Protein AF-A0A0W0SIR8-F1 (afdb_monomer)

Structure (mmCIF, N/CA/C/O backbone):
data_AF-A0A0W0SIR8-F1
#
_entry.id   AF-A0A0W0SIR8-F1
#
loop_
_atom_site.group_PDB
_atom_site.id
_atom_site.type_symbol
_atom_site.label_atom_id
_atom_site.label_alt_id
_atom_site.label_comp_id
_atom_site.label_asym_id
_atom_site.label_entity_id
_atom_site.label_seq_id
_atom_site.pdbx_PDB_ins_code
_atom_site.Cartn_x
_atom_site.Cartn_y
_atom_site.Cartn_z
_atom_site.occupancy
_atom_site.B_iso_or_equiv
_atom_site.auth_seq_id
_atom_site.auth_comp_id
_atom_site.auth_asym_id
_atom_site.auth_atom_id
_atom_site.pdbx_PDB_model_num
ATOM 1 N N . MET A 1 1 ? 2.788 36.962 -43.556 1.00 34.94 1 MET A N 1
ATOM 2 C CA . MET A 1 1 ? 3.672 35.804 -43.300 1.00 34.94 1 MET A CA 1
ATOM 3 C C . MET A 1 1 ? 4.197 35.921 -41.870 1.00 34.94 1 MET A C 1
ATOM 5 O O . MET A 1 1 ? 5.121 36.687 -41.653 1.00 34.94 1 MET A O 1
ATOM 9 N N . ASN A 1 2 ? 3.401 35.523 -40.869 1.00 32.69 2 ASN A N 1
ATOM 10 C CA . ASN A 1 2 ? 3.349 34.195 -40.203 1.00 32.69 2 ASN A CA 1
ATOM 11 C C . ASN A 1 2 ? 4.580 33.992 -39.296 1.00 32.69 2 ASN A C 1
ATOM 13 O O . ASN A 1 2 ? 5.653 33.716 -39.813 1.00 32.69 2 ASN A O 1
ATOM 17 N N . PHE A 1 3 ? 4.545 34.370 -38.010 1.00 38.84 3 PHE A N 1
ATOM 18 C CA . PHE A 1 3 ? 3.989 33.637 -36.846 1.00 38.84 3 PHE A CA 1
ATOM 19 C C . PHE A 1 3 ? 4.391 32.149 -36.793 1.00 38.84 3 PHE A C 1
ATOM 21 O O . PHE A 1 3 ? 3.821 31.322 -37.496 1.00 38.84 3 PHE A O 1
ATOM 28 N N . LEU A 1 4 ? 5.353 31.848 -35.917 1.00 41.97 4 LEU A N 1
ATOM 29 C CA . LEU A 1 4 ? 5.644 30.553 -35.287 1.00 41.97 4 LEU A CA 1
ATOM 30 C C . LEU A 1 4 ? 5.838 30.932 -33.804 1.00 41.97 4 LEU A C 1
ATOM 32 O O . LEU A 1 4 ? 6.751 31.695 -33.510 1.00 41.97 4 LEU A O 1
ATOM 36 N N . ASP A 1 5 ? 4.908 30.745 -32.866 1.00 41.38 5 ASP A N 1
ATOM 37 C CA . ASP A 1 5 ? 4.242 29.522 -32.387 1.00 41.38 5 ASP A CA 1
ATOM 38 C C . ASP A 1 5 ? 5.236 28.461 -31.879 1.00 41.38 5 ASP A C 1
ATOM 40 O O . ASP A 1 5 ? 5.414 27.398 -32.467 1.00 41.38 5 ASP A O 1
ATOM 44 N N . GLU A 1 6 ? 5.917 28.770 -30.768 1.00 40.56 6 GLU A N 1
ATOM 45 C CA . GLU A 1 6 ? 6.562 27.764 -29.916 1.00 40.56 6 GLU A CA 1
ATOM 46 C C . GLU A 1 6 ? 5.589 27.331 -28.813 1.00 40.56 6 GLU A C 1
ATOM 48 O O . GLU A 1 6 ? 5.553 27.859 -27.700 1.00 40.56 6 GLU A O 1
ATOM 53 N N . GLN A 1 7 ? 4.777 26.335 -29.151 1.00 44.22 7 GLN A N 1
ATOM 54 C CA . GLN A 1 7 ? 4.028 25.533 -28.197 1.00 44.22 7 GLN A CA 1
ATOM 55 C C . GLN A 1 7 ? 4.876 24.356 -27.703 1.00 44.22 7 GLN A C 1
ATOM 57 O O . GLN A 1 7 ? 5.311 23.507 -28.475 1.00 44.22 7 GLN A O 1
ATOM 62 N N . ASN A 1 8 ? 4.972 24.265 -26.376 1.00 44.72 8 ASN A N 1
A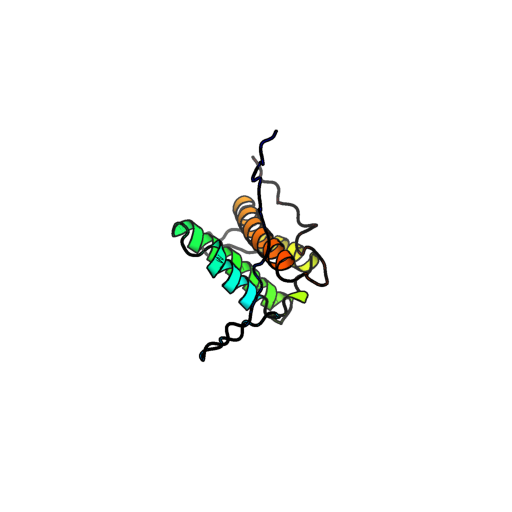TOM 63 C CA . ASN A 1 8 ? 4.743 23.043 -25.604 1.00 44.72 8 ASN A CA 1
ATOM 64 C C . ASN A 1 8 ? 5.583 21.796 -25.949 1.00 44.72 8 ASN A C 1
ATOM 66 O O . ASN A 1 8 ? 5.183 20.939 -26.734 1.00 44.72 8 ASN A O 1
ATOM 70 N N . SER A 1 9 ? 6.646 21.586 -25.178 1.00 38.28 9 SER A N 1
ATOM 71 C CA . SER A 1 9 ? 7.290 20.279 -25.016 1.00 38.28 9 SER A CA 1
ATOM 72 C C . SER A 1 9 ? 7.287 19.853 -23.541 1.00 38.28 9 SER A C 1
ATOM 74 O O . SER A 1 9 ? 8.303 19.767 -22.856 1.00 38.28 9 SER A O 1
ATOM 76 N N . LYS A 1 10 ? 6.078 19.548 -23.049 1.00 43.03 10 LYS A N 1
ATOM 77 C CA . LYS A 1 10 ? 5.850 18.657 -21.902 1.00 43.03 10 LYS A CA 1
ATOM 78 C C . LYS A 1 10 ? 6.439 17.265 -22.172 1.00 43.03 10 LYS A C 1
ATOM 80 O O . LYS A 1 10 ? 6.211 16.688 -23.229 1.00 43.03 10 LYS A O 1
ATOM 85 N N . ASN A 1 11 ? 7.033 16.690 -21.125 1.00 47.47 11 ASN A N 1
ATOM 86 C CA . ASN A 1 11 ? 7.237 15.254 -20.908 1.00 47.47 11 ASN A CA 1
ATOM 87 C C . ASN A 1 11 ? 8.034 14.487 -21.972 1.00 47.47 11 ASN A C 1
ATOM 89 O O . ASN A 1 11 ? 7.456 13.881 -22.873 1.00 47.47 11 ASN A O 1
ATOM 93 N N . ARG A 1 12 ? 9.341 14.325 -21.739 1.00 43.34 12 ARG A N 1
ATOM 94 C CA . ARG A 1 12 ? 10.020 13.035 -21.947 1.00 43.34 12 ARG A CA 1
ATOM 95 C C . ARG A 1 12 ? 11.432 13.052 -21.371 1.00 43.34 12 ARG A C 1
ATOM 97 O O . ARG A 1 12 ? 12.137 14.038 -21.519 1.00 43.34 12 ARG A O 1
ATOM 104 N N . LYS A 1 13 ? 11.821 11.887 -20.838 1.00 40.38 13 LYS A N 1
ATOM 105 C CA . LYS A 1 13 ? 13.173 11.448 -20.451 1.00 40.38 13 LYS A CA 1
ATOM 106 C C . LYS A 1 13 ? 13.649 11.806 -19.038 1.00 40.38 13 LYS A C 1
ATOM 108 O O . LYS A 1 13 ? 14.571 12.586 -18.865 1.00 40.38 13 LYS A O 1
ATOM 113 N N . PHE A 1 14 ? 13.162 11.055 -18.050 1.00 48.16 14 PHE A N 1
ATOM 114 C CA . PHE A 1 14 ? 14.094 10.486 -17.071 1.00 48.16 14 PHE A CA 1
ATOM 115 C C . PHE A 1 14 ? 14.603 9.170 -17.656 1.00 48.16 14 PHE A C 1
ATOM 117 O O . PHE A 1 14 ? 14.074 8.094 -17.393 1.00 48.16 14 PHE A O 1
ATOM 124 N N . VAL A 1 15 ? 15.568 9.295 -18.569 1.00 38.78 15 VAL A N 1
ATOM 125 C CA . VAL A 1 15 ? 16.441 8.174 -18.903 1.00 38.78 15 VAL A CA 1
ATOM 126 C C . VAL A 1 15 ? 17.209 7.900 -17.621 1.00 38.78 15 VAL A C 1
ATOM 128 O O . VAL A 1 15 ? 17.844 8.801 -17.077 1.00 38.78 15 VAL A O 1
ATOM 131 N N . ILE A 1 16 ? 17.089 6.681 -17.107 1.00 47.47 16 ILE A N 1
ATOM 132 C CA . ILE A 1 16 ? 17.953 6.164 -16.050 1.00 47.47 16 ILE A CA 1
ATOM 133 C C . ILE A 1 16 ? 19.307 5.925 -16.727 1.00 47.47 16 ILE A C 1
ATOM 135 O O . ILE A 1 16 ? 19.682 4.797 -17.035 1.00 47.47 16 ILE A O 1
ATOM 139 N N . ASP A 1 17 ? 19.973 7.014 -17.105 1.00 39.50 17 ASP A N 1
ATOM 140 C CA . ASP A 1 17 ? 21.317 6.954 -17.639 1.00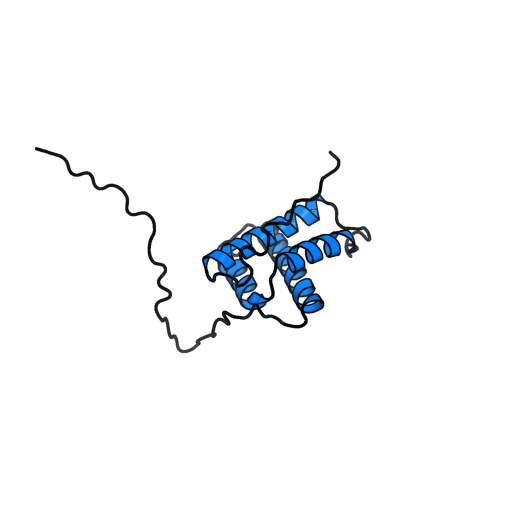 39.50 17 ASP A CA 1
ATOM 141 C C . ASP A 1 17 ? 22.235 6.673 -16.461 1.00 39.50 17 ASP A C 1
A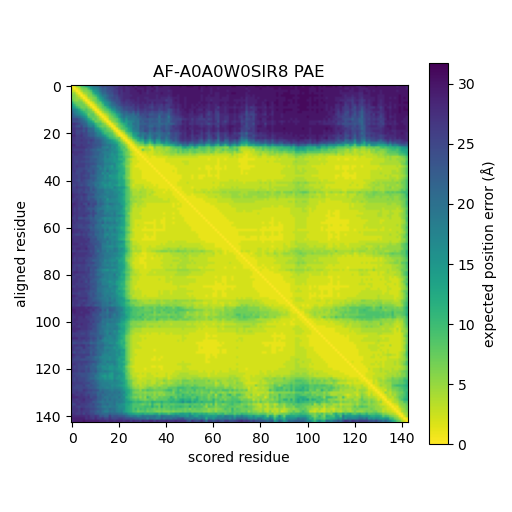TOM 143 O O . ASP A 1 17 ? 22.202 7.354 -15.437 1.00 39.50 17 ASP A O 1
ATOM 147 N N . LYS A 1 18 ? 22.997 5.595 -16.624 1.00 50.34 18 LYS A N 1
ATOM 148 C CA . LYS A 1 18 ? 24.093 5.128 -15.783 1.00 50.34 18 LYS A CA 1
ATOM 149 C C . LYS A 1 18 ? 24.821 6.279 -15.087 1.00 50.34 18 LYS A C 1
ATOM 151 O O . LYS A 1 18 ? 25.707 6.907 -15.660 1.00 50.34 18 LYS A O 1
ATOM 156 N N . ILE A 1 19 ? 24.511 6.482 -13.816 1.00 43.84 19 ILE A N 1
ATOM 157 C CA . ILE A 1 19 ? 25.358 7.230 -12.897 1.00 43.84 19 ILE A CA 1
ATOM 158 C C . ILE A 1 19 ? 26.043 6.176 -12.024 1.00 43.84 19 ILE A C 1
ATOM 160 O O . ILE A 1 19 ? 25.594 5.889 -10.925 1.00 43.84 19 ILE A O 1
ATOM 164 N N . SER A 1 20 ? 27.109 5.563 -12.551 1.00 43.53 20 SER A N 1
ATOM 165 C CA . SER A 1 20 ? 28.048 4.775 -11.744 1.00 43.53 20 SER A CA 1
ATOM 166 C C . SER A 1 20 ? 28.911 5.751 -10.955 1.00 43.53 20 SER A C 1
ATOM 168 O O . SER A 1 20 ? 29.795 6.401 -11.515 1.00 43.53 20 SER A O 1
ATOM 170 N N . HIS A 1 21 ? 28.608 5.907 -9.669 1.00 42.00 21 HIS A N 1
ATOM 171 C CA . HIS A 1 21 ? 29.483 6.570 -8.698 1.00 42.00 21 HIS A CA 1
ATOM 172 C C . HIS A 1 21 ? 30.103 5.499 -7.784 1.00 42.00 21 HIS A C 1
ATOM 174 O O . HIS A 1 21 ? 29.483 4.461 -7.574 1.00 42.00 21 HIS A O 1
ATOM 180 N N . PRO A 1 22 ? 31.292 5.714 -7.182 1.00 43.34 22 PRO A N 1
ATOM 181 C CA . PRO A 1 22 ? 32.041 4.673 -6.454 1.00 43.34 22 PRO A CA 1
ATOM 182 C C . PRO A 1 22 ? 31.434 4.247 -5.099 1.00 43.34 22 PRO A C 1
ATOM 184 O O . PRO A 1 22 ? 32.104 3.632 -4.276 1.00 43.34 22 PRO A O 1
ATOM 187 N N . LEU A 1 23 ? 30.163 4.565 -4.868 1.00 44.31 23 LEU A N 1
ATOM 188 C CA . LEU A 1 23 ? 29.309 4.043 -3.807 1.00 44.31 23 LEU A CA 1
ATOM 189 C C . LEU A 1 23 ? 27.982 3.651 -4.468 1.00 44.31 23 LEU A C 1
ATOM 191 O O . LEU A 1 23 ? 26.941 4.235 -4.175 1.00 44.31 23 LEU A O 1
ATOM 195 N N . ASP A 1 24 ? 28.035 2.727 -5.431 1.00 44.16 24 ASP A N 1
ATOM 196 C CA . ASP A 1 24 ? 26.846 2.162 -6.070 1.00 44.16 24 ASP A CA 1
ATOM 197 C C . ASP A 1 24 ? 26.071 1.371 -5.006 1.00 44.16 24 ASP A C 1
ATOM 199 O O . ASP A 1 24 ? 26.227 0.161 -4.836 1.00 44.16 24 ASP A O 1
ATOM 203 N N . VAL A 1 25 ? 25.229 2.076 -4.246 1.00 55.72 25 VAL A N 1
ATOM 204 C CA . VAL A 1 25 ? 24.105 1.472 -3.538 1.00 55.72 25 VAL A CA 1
ATOM 205 C C . VAL A 1 25 ? 23.217 0.912 -4.639 1.00 55.72 25 VAL A C 1
ATOM 207 O O . VAL A 1 25 ? 22.397 1.625 -5.214 1.00 55.72 25 VAL A O 1
ATOM 210 N N . HIS A 1 26 ? 23.462 -0.345 -5.004 1.00 69.31 26 HIS A N 1
ATOM 211 C CA . HIS A 1 26 ? 22.692 -1.050 -6.012 1.00 69.31 26 HIS A CA 1
ATOM 212 C C . HIS A 1 26 ? 21.226 -1.013 -5.581 1.00 69.31 26 HIS A C 1
ATOM 214 O O . HIS A 1 26 ? 20.835 -1.663 -4.612 1.00 69.31 26 HIS A O 1
ATOM 220 N N . PHE A 1 27 ? 20.425 -0.186 -6.253 1.00 81.38 27 PHE A N 1
ATOM 221 C CA . PHE A 1 27 ? 18.997 -0.137 -5.997 1.00 81.38 27 PHE A CA 1
ATOM 222 C C . PHE A 1 27 ? 18.405 -1.473 -6.436 1.00 81.38 27 PHE A C 1
ATOM 224 O O . PHE A 1 27 ? 18.340 -1.765 -7.632 1.00 81.38 27 PHE A O 1
ATOM 231 N N . ASP A 1 28 ? 18.001 -2.296 -5.470 1.00 88.00 28 ASP A N 1
ATOM 232 C CA . ASP A 1 28 ? 17.407 -3.592 -5.764 1.00 88.00 28 ASP A CA 1
ATOM 233 C C . ASP A 1 28 ? 16.005 -3.401 -6.350 1.00 88.00 28 ASP A C 1
ATOM 235 O O . ASP A 1 28 ? 15.000 -3.268 -5.651 1.00 88.00 28 ASP A O 1
ATOM 239 N N . THR A 1 29 ? 15.947 -3.406 -7.678 1.00 88.44 29 THR A N 1
ATOM 240 C CA . THR A 1 29 ? 14.705 -3.259 -8.444 1.00 88.44 29 THR A CA 1
ATOM 241 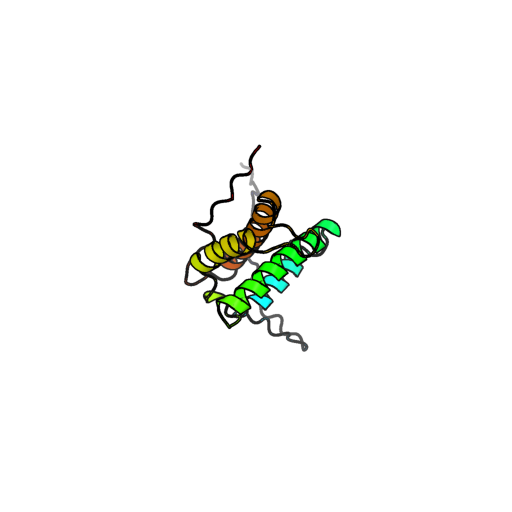C C . THR A 1 29 ? 13.704 -4.396 -8.225 1.00 88.44 29 THR A C 1
ATOM 243 O O . THR A 1 29 ? 12.544 -4.245 -8.619 1.00 88.44 29 THR A O 1
ATOM 246 N N . ASN A 1 30 ? 14.109 -5.514 -7.618 1.00 92.12 30 ASN A N 1
ATOM 247 C CA . ASN A 1 30 ? 13.225 -6.633 -7.303 1.00 92.12 30 ASN A CA 1
ATOM 248 C C . ASN A 1 30 ? 12.720 -6.597 -5.859 1.00 92.12 30 ASN A C 1
ATOM 250 O O . ASN A 1 30 ? 11.759 -7.300 -5.553 1.00 92.12 30 ASN A O 1
ATOM 254 N N . SER A 1 31 ? 13.308 -5.765 -5.000 1.00 94.56 31 SER A N 1
ATOM 255 C CA . SER A 1 31 ? 12.910 -5.612 -3.604 1.00 94.56 31 SER A CA 1
ATOM 256 C C . SER A 1 31 ? 11.738 -4.638 -3.458 1.00 94.56 31 SER A C 1
ATOM 258 O O . SER A 1 31 ? 11.814 -3.469 -3.847 1.00 94.56 31 SER A O 1
ATOM 260 N N . LEU A 1 32 ? 10.635 -5.090 -2.855 1.00 95.12 32 LEU A N 1
ATOM 261 C CA . LEU A 1 32 ? 9.520 -4.207 -2.520 1.00 95.12 32 LEU A CA 1
ATOM 262 C C . LEU A 1 32 ? 9.953 -3.163 -1.487 1.00 95.12 32 LEU A C 1
ATOM 264 O O . LEU A 1 32 ? 9.634 -1.984 -1.647 1.00 95.12 32 LEU A O 1
ATOM 268 N N . SER A 1 33 ? 10.697 -3.559 -0.454 1.00 95.50 33 SER A N 1
ATOM 269 C CA . SER A 1 33 ? 11.187 -2.627 0.566 1.00 95.50 33 SER A CA 1
ATOM 270 C C . SER A 1 33 ? 12.082 -1.521 -0.014 1.00 95.50 33 SER A C 1
ATOM 272 O O . SER A 1 33 ? 11.941 -0.355 0.384 1.00 95.50 33 SER A O 1
ATOM 274 N N . ALA A 1 34 ? 12.913 -1.830 -1.017 1.00 94.56 34 ALA A N 1
ATOM 275 C CA . ALA A 1 34 ? 13.691 -0.840 -1.758 1.00 94.56 34 ALA A CA 1
ATOM 276 C C . ALA A 1 34 ? 12.773 0.156 -2.484 1.00 94.56 34 ALA A C 1
ATOM 278 O O . ALA A 1 34 ? 12.918 1.369 -2.309 1.00 94.56 34 ALA A O 1
ATOM 279 N N . TRP A 1 35 ? 11.761 -0.325 -3.213 1.00 95.50 35 TRP A N 1
ATOM 280 C CA . TRP A 1 35 ? 10.781 0.540 -3.883 1.00 95.50 35 TRP A CA 1
ATOM 281 C C . TRP A 1 35 ? 9.995 1.437 -2.925 1.00 95.50 35 TRP A C 1
ATOM 283 O O . TRP A 1 35 ? 9.787 2.614 -3.228 1.00 95.50 35 TRP A O 1
ATOM 293 N N . LEU A 1 36 ? 9.574 0.928 -1.763 1.00 96.00 36 LEU A N 1
ATOM 294 C CA . LEU A 1 36 ? 8.869 1.738 -0.763 1.00 96.00 36 LEU A CA 1
ATOM 295 C C . LEU A 1 36 ? 9.779 2.822 -0.167 1.00 96.00 36 LEU A C 1
ATOM 297 O O . LEU A 1 36 ? 9.338 3.955 0.036 1.00 96.00 36 LEU A O 1
ATOM 301 N N . SER A 1 37 ? 11.051 2.497 0.069 1.00 94.69 37 SER A N 1
ATOM 302 C CA . SER A 1 37 ? 12.058 3.444 0.567 1.00 94.69 37 SER A CA 1
ATOM 303 C C . SER A 1 37 ? 12.378 4.526 -0.465 1.00 94.69 37 SER A C 1
ATOM 305 O O . SER A 1 37 ? 12.510 5.710 -0.132 1.00 94.69 37 SER A O 1
ATOM 307 N N . TYR A 1 38 ? 12.438 4.142 -1.739 1.00 94.56 38 TYR A N 1
ATOM 308 C CA . TYR A 1 38 ? 12.630 5.080 -2.836 1.00 94.56 38 TYR A CA 1
ATOM 309 C C . TYR A 1 38 ? 11.412 5.993 -3.013 1.00 94.56 38 TYR A C 1
ATOM 311 O O . TYR A 1 38 ? 11.569 7.212 -3.061 1.00 94.56 38 TYR A O 1
ATOM 319 N N . TYR A 1 39 ? 10.192 5.445 -2.972 1.00 94.94 39 TYR A N 1
ATOM 320 C CA . TYR A 1 39 ? 8.966 6.247 -2.961 1.00 94.94 39 TYR A CA 1
ATOM 321 C C . TYR A 1 39 ? 8.955 7.261 -1.818 1.00 94.94 39 TYR A C 1
ATOM 323 O O . TYR A 1 39 ? 8.633 8.427 -2.037 1.00 94.94 39 TYR A O 1
ATOM 331 N N . TYR A 1 40 ? 9.320 6.836 -0.604 1.00 94.06 40 TYR A N 1
ATOM 332 C CA . TYR A 1 40 ? 9.396 7.734 0.545 1.00 94.06 40 TYR A CA 1
ATOM 333 C C . TYR A 1 40 ? 10.356 8.896 0.271 1.00 94.06 40 TYR A C 1
ATOM 335 O O . TYR A 1 40 ? 10.011 10.057 0.479 1.00 94.06 40 TYR A O 1
ATOM 343 N N . SER A 1 41 ? 11.537 8.592 -0.262 1.00 93.88 41 SER A N 1
ATOM 344 C CA . SER A 1 41 ? 12.563 9.595 -0.555 1.00 93.88 41 SER A CA 1
ATOM 345 C C . SER A 1 41 ? 12.143 10.591 -1.639 1.00 93.88 41 SER A C 1
ATOM 347 O O . SER A 1 41 ? 12.503 11.759 -1.541 1.00 93.88 41 SER A O 1
ATOM 349 N N . VAL A 1 42 ? 11.381 10.149 -2.645 1.00 93.56 42 VAL A N 1
ATOM 350 C CA . VAL A 1 42 ? 10.953 10.986 -3.782 1.00 93.56 42 VAL A CA 1
ATOM 351 C C . VAL A 1 42 ? 9.669 11.771 -3.492 1.00 93.56 42 VAL A C 1
ATOM 353 O O . VAL A 1 42 ? 9.555 12.918 -3.910 1.00 93.56 42 VAL A O 1
ATOM 356 N N . HIS A 1 43 ? 8.693 11.168 -2.806 1.00 92.12 43 HIS A N 1
ATOM 357 C CA . HIS A 1 43 ? 7.328 11.715 -2.688 1.00 92.12 43 HIS A CA 1
ATOM 358 C C . HIS A 1 43 ? 6.920 12.126 -1.276 1.00 92.12 43 HIS A C 1
ATOM 360 O O . HIS A 1 43 ? 5.896 12.790 -1.111 1.00 92.12 43 HIS A O 1
ATOM 366 N N . VAL A 1 44 ? 7.645 11.683 -0.250 1.00 93.38 44 VAL A N 1
ATOM 367 C CA . VAL A 1 44 ? 7.268 11.922 1.151 1.00 93.38 44 VAL A CA 1
ATOM 368 C C . VAL A 1 44 ? 8.263 12.843 1.843 1.00 93.38 44 VAL A C 1
ATOM 370 O O . VAL A 1 44 ? 7.840 13.746 2.557 1.00 93.38 44 VAL A O 1
ATOM 373 N N . LYS A 1 45 ? 9.563 12.647 1.617 1.00 92.75 45 LYS A N 1
ATOM 374 C CA . LYS A 1 45 ? 10.627 13.455 2.215 1.00 92.75 45 LYS A CA 1
ATOM 375 C C . LYS A 1 45 ? 10.505 14.929 1.802 1.00 92.75 45 LYS A C 1
ATOM 377 O O . LYS A 1 45 ? 10.384 15.237 0.620 1.00 92.75 45 LYS A O 1
ATOM 382 N N . GLY A 1 46 ? 10.564 15.831 2.777 1.00 92.62 46 GLY A N 1
ATOM 383 C CA . GLY A 1 46 ? 10.349 17.272 2.619 1.00 92.62 46 GLY A CA 1
ATOM 384 C C . GLY A 1 46 ? 8.902 17.727 2.854 1.00 92.62 46 GLY A C 1
ATOM 385 O O . GLY A 1 46 ? 8.629 18.926 2.791 1.00 92.62 46 GLY A O 1
ATOM 386 N N . ALA A 1 47 ? 7.967 16.811 3.126 1.00 94.12 47 ALA A N 1
ATOM 387 C CA . ALA A 1 47 ? 6.604 17.165 3.512 1.00 94.12 47 ALA A CA 1
ATOM 388 C C . ALA A 1 47 ? 6.550 17.656 4.976 1.00 94.12 47 ALA A C 1
ATOM 390 O O . ALA A 1 47 ? 7.490 17.454 5.744 1.00 94.12 47 ALA A O 1
ATOM 391 N N . PRO A 1 48 ? 5.437 18.269 5.427 1.00 97.12 48 PRO A N 1
ATOM 392 C CA . PRO A 1 48 ? 5.263 18.576 6.843 1.00 97.12 48 PRO A CA 1
ATOM 393 C C . PRO A 1 48 ? 5.468 17.330 7.713 1.00 97.12 48 PRO A C 1
ATOM 395 O O . PRO A 1 48 ? 4.952 16.260 7.387 1.00 97.12 48 PRO A O 1
ATOM 398 N N . GLU A 1 49 ? 6.151 17.476 8.850 1.00 95.75 49 GLU A N 1
ATOM 399 C CA . GLU A 1 49 ? 6.592 16.360 9.705 1.00 95.75 49 GLU A CA 1
ATOM 400 C C . GLU A 1 49 ? 5.471 15.353 10.020 1.00 95.75 49 GLU A C 1
ATOM 402 O O . GLU A 1 49 ? 5.644 14.139 9.919 1.00 95.75 49 GLU A O 1
ATOM 407 N N . LYS A 1 50 ? 4.268 15.846 10.339 1.00 94.06 50 LYS A N 1
ATOM 408 C CA . LYS A 1 50 ? 3.106 14.986 10.620 1.00 94.06 50 LYS A CA 1
ATOM 409 C C . LYS A 1 50 ? 2.703 14.132 9.415 1.00 94.06 50 LYS A C 1
ATOM 411 O O . LYS A 1 50 ? 2.280 12.991 9.595 1.00 94.06 50 LYS A O 1
ATOM 416 N N . THR A 1 51 ? 2.824 14.670 8.204 1.00 92.88 51 THR A N 1
ATOM 417 C CA . THR A 1 51 ? 2.545 13.957 6.953 1.00 92.88 51 THR A CA 1
ATOM 418 C C . THR A 1 51 ? 3.607 12.901 6.693 1.00 92.88 51 THR A C 1
ATOM 420 O O . THR A 1 51 ? 3.249 11.761 6.396 1.00 92.88 51 THR A O 1
ATOM 423 N N . GLU A 1 52 ? 4.885 13.242 6.872 1.00 95.31 52 GLU A N 1
ATOM 424 C CA . GLU A 1 52 ? 5.992 12.288 6.754 1.00 95.31 52 GLU A CA 1
ATOM 425 C C . GLU A 1 52 ? 5.811 11.103 7.697 1.00 95.31 52 GLU A C 1
ATOM 427 O O . GLU A 1 52 ? 5.732 9.955 7.256 1.00 95.31 52 GLU A O 1
ATOM 432 N N . GLN A 1 53 ? 5.623 11.381 8.988 1.00 94.88 53 GLN A N 1
ATOM 433 C CA . GLN A 1 53 ? 5.416 10.353 10.003 1.00 94.88 53 GLN A CA 1
ATOM 434 C C . GLN A 1 53 ? 4.181 9.495 9.708 1.00 94.88 53 GLN A C 1
ATOM 436 O O . GLN A 1 53 ? 4.199 8.280 9.913 1.00 94.88 53 GLN A O 1
ATOM 441 N N . ALA A 1 54 ? 3.089 10.102 9.235 1.00 94.06 54 ALA A N 1
ATOM 442 C CA . ALA A 1 54 ? 1.869 9.377 8.897 1.00 94.06 54 ALA A CA 1
ATOM 443 C C . ALA A 1 54 ? 2.068 8.443 7.692 1.00 94.06 54 ALA A C 1
ATOM 445 O O . ALA A 1 54 ? 1.620 7.295 7.734 1.00 94.06 54 ALA A O 1
ATOM 446 N N . LYS A 1 55 ? 2.756 8.911 6.644 1.00 95.44 55 LYS A N 1
ATOM 447 C CA . LYS A 1 55 ? 3.074 8.122 5.447 1.00 95.44 55 LYS A CA 1
ATOM 448 C C . LYS A 1 55 ? 4.079 7.018 5.760 1.00 95.44 55 LYS A C 1
ATOM 450 O O . LYS A 1 55 ? 3.827 5.878 5.386 1.00 95.44 55 LYS A O 1
ATOM 455 N N . MET A 1 56 ? 5.135 7.311 6.517 1.00 95.56 56 MET A N 1
ATOM 456 C CA . MET A 1 56 ? 6.093 6.309 6.992 1.00 95.56 56 MET A CA 1
ATOM 457 C C . MET A 1 56 ? 5.371 5.189 7.746 1.00 95.56 56 MET A C 1
ATOM 459 O O . MET A 1 56 ? 5.494 4.024 7.387 1.00 95.56 56 MET A O 1
ATOM 463 N N . LYS A 1 57 ? 4.510 5.536 8.712 1.00 95.69 57 LYS A N 1
ATOM 464 C CA . LYS A 1 57 ? 3.716 4.558 9.476 1.00 95.69 57 LYS A CA 1
ATOM 465 C C . LYS A 1 57 ? 2.751 3.740 8.624 1.00 95.69 57 LYS A C 1
ATOM 467 O O . LYS A 1 57 ? 2.365 2.652 9.048 1.00 95.69 57 LYS A O 1
ATOM 472 N N . ASP A 1 58 ? 2.272 4.262 7.501 1.00 96.88 58 ASP A N 1
ATOM 473 C CA . ASP A 1 58 ? 1.422 3.503 6.580 1.00 96.88 58 ASP A CA 1
ATOM 474 C C . ASP A 1 58 ? 2.244 2.506 5.769 1.00 96.88 58 ASP A C 1
ATOM 476 O O . ASP A 1 58 ? 1.875 1.336 5.691 1.00 96.88 58 ASP A O 1
ATOM 480 N N . LEU A 1 59 ? 3.372 2.962 5.218 1.00 97.06 59 LEU A N 1
ATOM 481 C CA . LEU A 1 59 ? 4.295 2.127 4.451 1.00 97.06 59 LEU A CA 1
ATOM 482 C C . LEU A 1 59 ? 4.868 1.004 5.323 1.00 97.06 59 LEU A C 1
ATOM 484 O O . LEU A 1 59 ? 4.873 -0.146 4.894 1.00 97.06 59 LEU A O 1
ATOM 488 N N . SER A 1 60 ? 5.243 1.303 6.572 1.00 96.44 60 SER A N 1
ATOM 489 C CA . SER A 1 60 ? 5.718 0.304 7.536 1.00 96.44 60 SER A CA 1
ATOM 490 C C . SER A 1 60 ? 4.669 -0.770 7.837 1.00 96.44 60 SER A C 1
ATOM 492 O O . SER A 1 60 ? 5.002 -1.949 7.889 1.00 96.44 60 SER A O 1
ATOM 494 N N . LYS A 1 61 ? 3.385 -0.406 7.987 1.00 96.44 61 LYS A N 1
ATOM 495 C CA . LYS A 1 61 ? 2.320 -1.414 8.168 1.00 96.44 61 LYS A CA 1
ATOM 496 C C . LYS A 1 61 ? 2.223 -2.338 6.964 1.00 96.44 61 LYS A C 1
ATOM 498 O O . LYS A 1 61 ? 2.042 -3.538 7.135 1.00 96.44 61 LYS A O 1
ATOM 503 N N . PHE A 1 62 ? 2.318 -1.769 5.765 1.00 97.50 62 PHE A N 1
ATOM 504 C CA . PHE A 1 62 ? 2.197 -2.542 4.543 1.00 97.50 62 PHE A CA 1
ATOM 505 C C . PHE A 1 62 ? 3.377 -3.493 4.342 1.00 97.50 62 PHE A C 1
ATOM 507 O O . PHE A 1 62 ? 3.140 -4.671 4.102 1.00 97.50 62 PHE A O 1
ATOM 514 N N . ILE A 1 63 ? 4.623 -3.030 4.497 1.00 96.56 63 ILE A N 1
ATOM 515 C CA . ILE A 1 63 ? 5.795 -3.899 4.308 1.00 96.56 63 ILE A CA 1
ATOM 516 C C . ILE A 1 63 ? 5.867 -5.009 5.359 1.00 96.56 63 ILE A C 1
ATOM 518 O O . ILE A 1 63 ? 6.116 -6.156 5.003 1.00 96.56 63 ILE A O 1
ATOM 522 N N . ASN A 1 64 ? 5.544 -4.705 6.621 1.00 96.19 64 ASN A N 1
ATOM 523 C CA . ASN A 1 64 ? 5.510 -5.711 7.682 1.00 96.19 64 ASN A CA 1
ATOM 524 C C . ASN A 1 64 ? 4.445 -6.779 7.398 1.00 96.19 64 ASN A C 1
ATOM 526 O O . ASN A 1 64 ? 4.698 -7.969 7.565 1.00 96.19 64 ASN A O 1
ATOM 530 N N . PHE A 1 65 ? 3.260 -6.364 6.935 1.00 97.12 65 PHE A N 1
ATOM 531 C CA . PHE A 1 65 ? 2.231 -7.303 6.494 1.00 97.12 65 PHE A CA 1
ATOM 532 C C . PHE A 1 65 ? 2.694 -8.121 5.284 1.00 97.12 65 PHE A C 1
ATOM 534 O O . PHE A 1 65 ? 2.519 -9.333 5.266 1.00 97.12 65 PHE A O 1
ATOM 541 N N . PHE A 1 66 ? 3.290 -7.477 4.280 1.00 96.75 66 PHE A N 1
ATOM 542 C CA . PHE A 1 66 ? 3.719 -8.137 3.052 1.00 96.75 66 PHE A CA 1
ATOM 543 C C . PHE A 1 66 ? 4.753 -9.229 3.330 1.00 96.75 66 PHE A C 1
ATOM 545 O O . PHE A 1 66 ? 4.596 -10.351 2.862 1.00 96.75 66 PHE A O 1
ATOM 552 N N . GLN A 1 67 ? 5.770 -8.923 4.136 1.00 95.56 67 GLN A N 1
ATOM 553 C CA . GLN A 1 67 ? 6.805 -9.884 4.513 1.00 95.56 67 GLN A CA 1
ATOM 554 C C . GLN A 1 67 ? 6.237 -11.049 5.330 1.00 95.56 6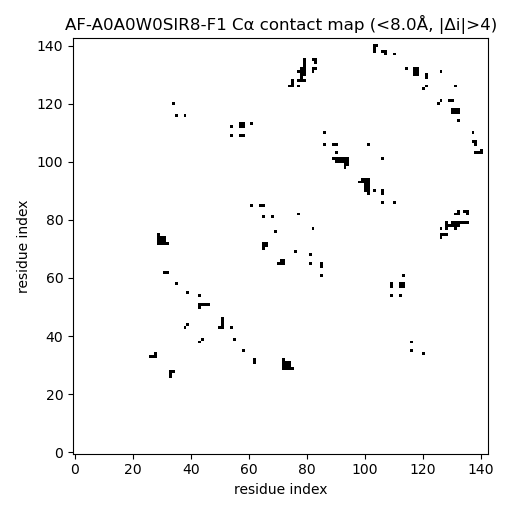7 GLN A C 1
ATOM 556 O O . GLN A 1 67 ? 6.633 -12.188 5.107 1.00 95.56 67 GLN A O 1
ATOM 561 N N . MET A 1 68 ? 5.282 -10.783 6.228 1.00 95.44 68 MET A N 1
ATOM 562 C CA . MET A 1 68 ? 4.579 -11.828 6.980 1.00 95.44 68 MET A CA 1
ATOM 563 C C . MET A 1 68 ? 3.751 -12.743 6.064 1.00 95.44 68 MET A C 1
ATOM 565 O O . MET A 1 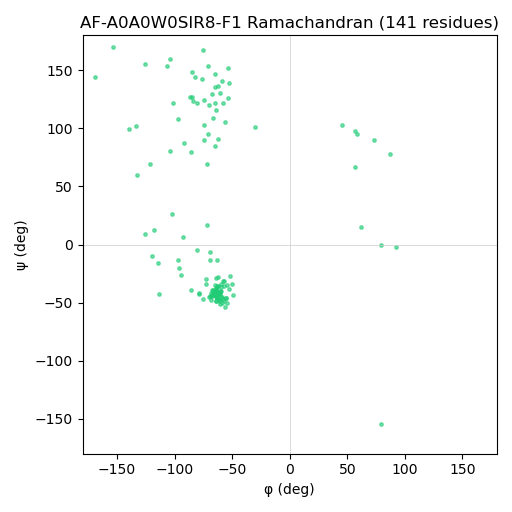68 ? 3.783 -13.957 6.223 1.00 95.44 68 MET A O 1
ATOM 569 N N . GLU A 1 69 ? 3.002 -12.162 5.128 1.00 94.50 69 GLU A N 1
ATOM 570 C CA . GLU A 1 69 ? 2.036 -12.878 4.287 1.00 94.50 69 GLU A CA 1
ATOM 571 C C . GLU A 1 69 ? 2.702 -13.643 3.135 1.00 94.50 69 GLU A C 1
ATOM 573 O O . GLU A 1 69 ? 2.307 -14.759 2.809 1.00 94.50 69 GLU A O 1
ATOM 578 N N . VAL A 1 70 ? 3.691 -13.026 2.488 1.00 94.00 70 VAL A N 1
ATOM 579 C CA . VAL A 1 70 ? 4.350 -13.554 1.284 1.00 94.00 70 VAL A CA 1
ATOM 580 C C . VAL A 1 70 ? 5.623 -14.331 1.640 1.00 94.00 70 VAL A C 1
ATOM 582 O O . VAL A 1 70 ? 6.021 -15.231 0.907 1.00 94.00 70 VAL A O 1
ATOM 585 N N . GLY A 1 71 ? 6.264 -14.012 2.768 1.00 93.62 71 GLY A N 1
ATOM 586 C CA . GLY A 1 71 ? 7.481 -14.680 3.245 1.00 93.62 71 GLY A CA 1
ATOM 587 C C . GLY A 1 71 ? 8.778 -14.224 2.567 1.00 93.62 71 GLY A C 1
ATOM 588 O O . GLY A 1 71 ? 9.850 -14.718 2.906 1.00 93.62 71 GLY A O 1
ATOM 589 N N . HIS A 1 72 ? 8.710 -13.290 1.617 1.00 92.75 72 HIS A N 1
ATOM 590 C CA . HIS A 1 72 ? 9.869 -12.719 0.930 1.00 92.75 72 HIS A CA 1
ATOM 591 C C . HIS A 1 72 ? 9.571 -11.301 0.423 1.00 92.75 72 HIS A C 1
ATOM 593 O O . HIS A 1 72 ? 8.429 -10.850 0.435 1.00 92.75 72 HIS A O 1
ATOM 599 N N . ASP A 1 73 ? 10.601 -10.591 -0.042 1.00 94.44 73 ASP A N 1
ATOM 600 C CA . ASP A 1 73 ? 10.526 -9.168 -0.405 1.00 94.44 73 ASP A CA 1
ATOM 601 C C . ASP A 1 73 ? 10.440 -8.921 -1.923 1.00 94.44 73 ASP A C 1
ATOM 603 O O . ASP A 1 73 ? 10.851 -7.878 -2.413 1.00 94.44 73 ASP A O 1
ATOM 607 N N . LEU A 1 74 ? 9.921 -9.875 -2.705 1.00 94.88 74 LEU A N 1
ATOM 608 C CA . LEU A 1 74 ? 9.878 -9.718 -4.166 1.00 94.88 74 LEU A CA 1
ATOM 609 C C . LEU A 1 74 ? 8.695 -8.846 -4.589 1.00 94.88 74 LEU A C 1
ATOM 611 O O . LEU A 1 74 ? 7.535 -9.203 -4.379 1.00 94.88 74 LEU A O 1
ATOM 615 N N . VAL A 1 75 ? 8.986 -7.747 -5.275 1.00 93.75 75 VAL A N 1
ATOM 616 C CA . VAL A 1 75 ? 8.001 -6.755 -5.719 1.00 93.75 75 VAL A CA 1
ATOM 617 C C . VAL A 1 75 ? 6.920 -7.339 -6.640 1.00 93.75 75 VAL A C 1
ATOM 619 O O . VAL A 1 75 ? 5.754 -6.965 -6.529 1.00 93.75 75 VAL A O 1
ATOM 622 N N . ASP A 1 76 ? 7.253 -8.321 -7.484 1.00 93.44 76 ASP A N 1
ATOM 623 C CA . ASP A 1 76 ? 6.284 -8.965 -8.387 1.00 93.44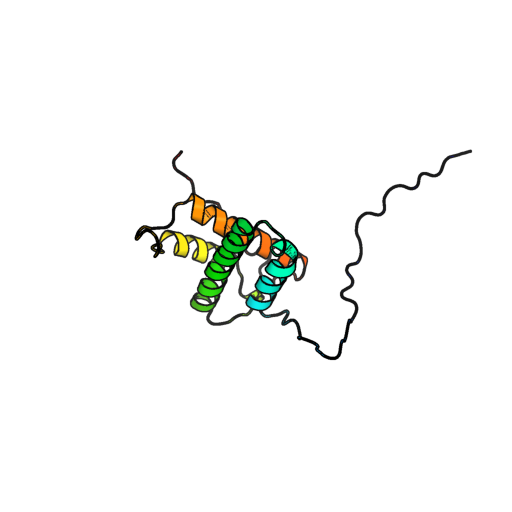 76 ASP A CA 1
ATOM 624 C C . ASP A 1 76 ? 5.251 -9.832 -7.658 1.00 93.44 76 ASP A C 1
ATOM 626 O O . ASP A 1 76 ? 4.216 -10.192 -8.223 1.00 93.44 76 ASP A O 1
ATOM 630 N N . SER A 1 77 ? 5.492 -10.134 -6.381 1.00 94.06 77 SER A N 1
ATOM 631 C CA . SER A 1 77 ? 4.509 -10.819 -5.537 1.00 94.06 77 SER A CA 1
ATOM 632 C C . SER A 1 77 ? 3.448 -9.876 -4.981 1.00 94.06 77 SER A C 1
ATOM 634 O O . SER A 1 77 ? 2.453 -10.330 -4.409 1.00 94.06 77 SER A O 1
ATOM 636 N N . TRP A 1 78 ? 3.572 -8.568 -5.221 1.00 94.56 78 TRP A N 1
ATOM 637 C CA . TRP A 1 78 ? 2.509 -7.622 -4.930 1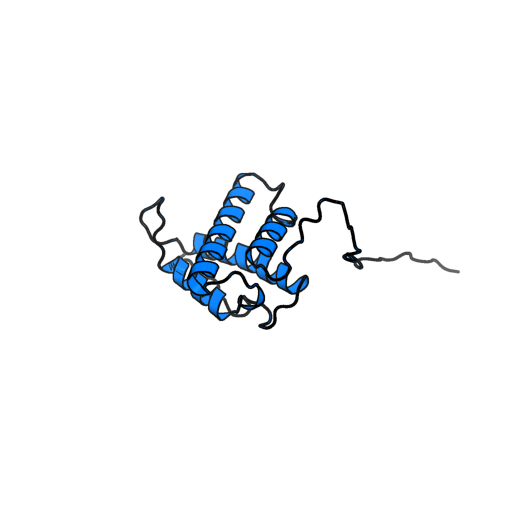.00 94.56 78 TRP A CA 1
ATOM 638 C C . TRP A 1 78 ? 1.375 -7.720 -5.952 1.00 94.56 78 TRP A C 1
ATOM 640 O O . TRP A 1 78 ? 1.326 -7.042 -6.974 1.00 94.56 78 TRP A O 1
ATOM 650 N N . ARG A 1 79 ? 0.418 -8.591 -5.633 1.00 92.44 79 ARG A N 1
ATOM 651 C CA . ARG A 1 79 ? -0.773 -8.871 -6.444 1.00 92.44 79 ARG A CA 1
ATOM 652 C C . ARG A 1 79 ? -2.018 -8.206 -5.839 1.00 92.44 79 ARG A C 1
ATOM 654 O O . ARG A 1 79 ? -2.069 -8.008 -4.623 1.00 92.44 79 ARG A O 1
ATOM 661 N N . PRO A 1 80 ? -3.094 -7.987 -6.621 1.00 91.69 80 PRO A N 1
ATOM 662 C CA . PRO A 1 80 ? -4.376 -7.489 -6.105 1.00 91.69 80 PRO A CA 1
ATOM 663 C C . PRO A 1 80 ? -4.939 -8.243 -4.898 1.00 91.69 80 PRO A C 1
ATOM 665 O O . PRO A 1 80 ? -5.550 -7.640 -4.014 1.00 91.69 80 PRO A O 1
ATOM 668 N N . ALA A 1 81 ? -4.716 -9.557 -4.831 1.00 91.88 81 ALA A N 1
ATOM 669 C CA . ALA A 1 81 ? -5.129 -10.379 -3.698 1.00 91.88 81 ALA A CA 1
ATOM 670 C C . ALA A 1 81 ? -4.411 -9.993 -2.394 1.00 91.88 81 ALA A C 1
ATOM 672 O O . ALA A 1 81 ? -5.064 -9.913 -1.355 1.00 91.88 81 ALA A O 1
ATOM 673 N N . VAL A 1 82 ? -3.113 -9.676 -2.461 1.00 94.69 82 VAL A N 1
ATOM 674 C CA . VAL A 1 82 ? -2.311 -9.254 -1.301 1.00 94.69 82 VAL A CA 1
ATOM 675 C C . VAL A 1 82 ? -2.838 -7.928 -0.763 1.00 94.69 82 VAL A C 1
ATOM 677 O O . VAL A 1 82 ? -3.068 -7.796 0.433 1.00 94.69 82 VAL A O 1
ATOM 680 N N . SER A 1 83 ? -3.154 -6.973 -1.642 1.00 95.12 83 SER A N 1
ATOM 681 C CA . SER A 1 83 ? -3.736 -5.685 -1.242 1.00 95.12 83 SER A CA 1
ATOM 682 C C . SER A 1 83 ? -5.119 -5.830 -0.594 1.00 95.12 83 SER A C 1
ATOM 684 O O . SER A 1 83 ? -5.414 -5.166 0.401 1.00 95.12 83 SER A O 1
ATOM 686 N N . LYS A 1 84 ? -5.974 -6.719 -1.122 1.00 94.50 84 LYS A N 1
ATOM 687 C CA . LYS A 1 84 ? -7.268 -7.046 -0.494 1.00 94.50 84 LYS A CA 1
ATOM 688 C C . LYS A 1 84 ? -7.076 -7.708 0.869 1.00 94.50 84 LYS A C 1
ATOM 690 O O . LYS A 1 84 ? -7.834 -7.424 1.796 1.00 94.50 84 LYS A O 1
ATOM 695 N N . HIS A 1 85 ? -6.091 -8.595 0.996 1.00 95.19 85 HIS A N 1
ATOM 696 C CA . HIS A 1 85 ? -5.807 -9.253 2.263 1.00 95.19 85 HIS A CA 1
ATOM 697 C C . HIS A 1 85 ? -5.262 -8.256 3.290 1.00 95.19 85 HIS A C 1
ATOM 699 O O . HIS A 1 85 ? -5.762 -8.223 4.410 1.00 95.19 85 HIS A O 1
ATOM 705 N N . PHE A 1 86 ? -4.371 -7.352 2.886 1.00 97.06 86 PHE A N 1
ATOM 706 C CA . PHE A 1 86 ? -3.877 -6.278 3.742 1.00 97.06 86 PHE A CA 1
ATOM 707 C C . PHE A 1 86 ? -5.014 -5.423 4.312 1.00 97.06 86 PHE A C 1
ATOM 709 O O . PHE A 1 86 ? -5.070 -5.181 5.515 1.00 97.06 86 PHE A O 1
ATOM 716 N N . GLN A 1 87 ? -5.980 -5.026 3.478 1.00 96.12 87 GLN A N 1
ATOM 717 C CA . GLN A 1 87 ? -7.150 -4.283 3.949 1.00 96.12 87 GLN A CA 1
ATOM 718 C C . GLN A 1 87 ? -7.943 -5.072 5.006 1.00 96.12 87 GLN A C 1
ATOM 720 O O . GLN A 1 87 ? -8.297 -4.521 6.047 1.00 96.12 87 GLN A O 1
ATOM 725 N N . LYS A 1 88 ? -8.189 -6.369 4.775 1.00 95.00 88 LYS A N 1
ATOM 726 C CA . LYS A 1 88 ? -8.866 -7.244 5.750 1.00 95.00 88 LYS A CA 1
ATOM 727 C C . LYS A 1 88 ? -8.055 -7.422 7.033 1.00 95.00 88 LYS A C 1
ATOM 729 O O . LYS A 1 88 ? -8.651 -7.491 8.106 1.00 95.00 88 LYS A O 1
ATOM 734 N N . HIS A 1 89 ? -6.730 -7.501 6.925 1.00 96.12 89 HIS A N 1
ATOM 735 C CA . HIS A 1 89 ? -5.825 -7.566 8.065 1.00 96.12 89 HIS A CA 1
ATOM 736 C C . HIS A 1 89 ? -5.983 -6.309 8.922 1.00 96.12 89 HIS A C 1
ATOM 738 O O . HIS A 1 89 ? -6.308 -6.430 10.098 1.00 96.12 89 HIS A O 1
ATOM 744 N N . LEU A 1 90 ? -5.919 -5.115 8.318 1.00 95.44 90 LEU A N 1
ATOM 745 C CA . LEU A 1 90 ? -6.121 -3.845 9.023 1.00 95.44 90 LEU A CA 1
ATOM 746 C C . LEU A 1 90 ? -7.479 -3.753 9.737 1.00 95.44 90 LEU A C 1
ATOM 748 O O . LEU A 1 90 ? -7.547 -3.188 10.825 1.00 95.44 90 LEU A O 1
ATOM 752 N N . CYS A 1 91 ? -8.552 -4.317 9.173 1.00 93.50 91 CYS A N 1
ATOM 753 C CA . CYS A 1 91 ? -9.854 -4.363 9.850 1.00 93.50 91 CYS A CA 1
ATOM 754 C C . CYS A 1 91 ? -9.838 -5.201 11.139 1.00 93.50 91 CYS A C 1
ATOM 756 O O . CYS A 1 91 ? -10.634 -4.948 12.040 1.00 93.50 91 CYS A O 1
ATOM 758 N N . LYS A 1 92 ? -8.968 -6.215 11.217 1.00 93.31 92 LYS A N 1
ATOM 759 C CA . LYS A 1 92 ? -8.852 -7.133 12.361 1.00 93.31 92 LYS A CA 1
ATOM 760 C C . LYS A 1 92 ? -7.753 -6.724 13.344 1.00 93.31 92 LYS A C 1
ATOM 762 O O . LYS A 1 92 ? -7.781 -7.161 14.491 1.00 93.31 92 LYS A O 1
ATOM 767 N N . THR A 1 93 ? -6.791 -5.907 12.918 1.00 93.06 93 THR A N 1
ATOM 768 C CA . THR A 1 93 ? -5.692 -5.444 13.767 1.00 93.06 93 THR A CA 1
ATOM 769 C C . THR A 1 93 ? -6.203 -4.520 14.871 1.00 93.06 93 THR A C 1
ATOM 771 O O . THR A 1 93 ? -6.886 -3.524 14.615 1.00 93.06 93 THR A O 1
ATOM 774 N N . ILE A 1 94 ? -5.811 -4.816 16.110 1.00 92.19 94 ILE A N 1
ATOM 775 C CA . ILE A 1 94 ? -6.043 -3.943 17.259 1.00 92.19 94 ILE A CA 1
ATOM 776 C C . ILE A 1 94 ? -4.915 -2.914 17.337 1.00 92.19 94 ILE A C 1
ATOM 778 O O . ILE A 1 94 ? -3.736 -3.251 17.333 1.00 92.19 94 ILE A O 1
ATOM 782 N N . SER A 1 95 ? -5.281 -1.638 17.404 1.00 88.12 95 SER A N 1
ATOM 783 C CA . SER A 1 95 ? -4.336 -0.537 17.571 1.00 88.12 95 SER A CA 1
ATOM 784 C C . SER A 1 95 ? -3.736 -0.558 18.976 1.00 88.12 95 SER A C 1
ATOM 786 O O . SER A 1 95 ? -4.462 -0.351 19.948 1.00 88.12 95 SER A O 1
ATOM 788 N N . GLU A 1 96 ? -2.415 -0.696 19.084 1.00 86.44 96 GLU A N 1
ATOM 789 C CA . GLU A 1 96 ? -1.676 -0.646 20.360 1.00 86.44 96 GLU A CA 1
ATOM 790 C C . GLU A 1 96 ? -1.959 0.633 21.159 1.00 86.44 96 GLU A C 1
ATOM 792 O O . GLU A 1 96 ? -2.066 0.610 22.380 1.00 86.44 96 GLU A O 1
ATOM 797 N N . LYS A 1 97 ? -2.152 1.764 20.467 1.00 85.94 97 LYS A N 1
ATOM 798 C CA . LYS A 1 97 ? -2.367 3.066 21.112 1.00 85.94 97 LYS A CA 1
ATOM 799 C C . LYS A 1 97 ? -3.749 3.198 21.757 1.00 85.94 97 LYS A C 1
ATOM 801 O O . LYS A 1 97 ? -3.921 3.979 22.685 1.00 85.94 97 LYS A O 1
ATOM 806 N N . THR A 1 98 ? -4.754 2.520 21.207 1.00 88.12 98 THR A N 1
ATOM 807 C CA . THR A 1 98 ? -6.161 2.718 21.599 1.00 88.12 98 THR A CA 1
ATOM 808 C C . THR A 1 98 ? -6.823 1.460 22.145 1.00 88.12 98 THR A C 1
ATOM 810 O O . THR A 1 98 ? -7.956 1.554 22.606 1.00 88.12 98 THR A O 1
ATOM 813 N N . GLY A 1 99 ? -6.182 0.292 22.040 1.00 91.50 99 GLY A N 1
ATOM 814 C CA . GLY A 1 99 ? -6.754 -1.008 22.407 1.00 91.50 99 GLY A CA 1
ATOM 815 C C . GLY A 1 99 ? -7.990 -1.404 21.589 1.00 91.50 99 GLY A C 1
ATOM 816 O O . GLY A 1 99 ? -8.736 -2.290 21.986 1.00 91.50 99 GLY A O 1
ATOM 817 N N . LYS A 1 100 ? -8.246 -0.728 20.461 1.00 91.62 100 LYS A N 1
ATOM 818 C CA . LYS A 1 100 ? -9.452 -0.892 19.627 1.00 91.62 100 LYS A CA 1
ATOM 819 C C . LYS A 1 100 ? -9.072 -1.188 18.175 1.00 91.62 100 LYS A C 1
ATOM 821 O O . LYS A 1 100 ? -7.992 -0.755 17.760 1.00 91.62 100 LYS A O 1
ATOM 826 N N . PRO A 1 101 ? -9.944 -1.851 17.391 1.00 92.88 101 PRO A N 1
ATOM 827 C CA . PRO A 1 101 ? -9.757 -1.983 15.949 1.00 92.88 101 PRO A CA 1
ATOM 828 C C . PRO A 1 101 ? -9.546 -0.626 15.269 1.00 92.88 101 PRO A C 1
ATOM 830 O O . PRO A 1 101 ? -10.041 0.408 15.741 1.00 92.88 101 PRO A O 1
ATOM 833 N N . TYR A 1 102 ? -8.818 -0.611 14.153 1.00 92.44 102 TYR A N 1
ATOM 834 C CA . TYR A 1 102 ? -8.646 0.619 13.385 1.00 92.44 102 TYR A CA 1
ATOM 835 C C . TYR A 1 102 ? -9.985 1.135 12.843 1.00 92.44 102 TYR A C 1
ATOM 837 O O . TYR A 1 102 ? -10.794 0.390 12.299 1.00 92.44 102 TYR A O 1
ATOM 845 N N . LYS A 1 103 ? -10.196 2.454 12.947 1.00 93.00 103 LYS A N 1
ATOM 846 C CA . LYS A 1 103 ? -11.337 3.126 12.312 1.00 93.00 103 LYS A CA 1
ATOM 847 C C . LYS A 1 103 ? -11.225 3.038 10.788 1.00 93.00 103 LYS A C 1
ATOM 849 O O . LYS A 1 103 ? -10.123 3.163 10.250 1.00 93.00 103 LYS A O 1
ATOM 854 N N . ALA A 1 104 ? -12.363 2.952 10.099 1.00 92.50 104 ALA A N 1
ATOM 855 C CA . ALA A 1 104 ? -12.428 2.926 8.636 1.00 92.50 104 ALA A CA 1
ATOM 856 C C . ALA A 1 104 ? -11.674 4.102 7.981 1.00 92.50 104 ALA A C 1
ATOM 858 O O . ALA A 1 104 ? -10.948 3.899 7.013 1.00 92.50 104 ALA A O 1
ATOM 859 N N . THR A 1 105 ? -11.732 5.306 8.561 1.00 93.00 105 THR A N 1
ATOM 860 C CA . THR A 1 105 ? -10.971 6.478 8.084 1.00 93.00 105 THR A CA 1
ATOM 861 C C . THR A 1 105 ? -9.456 6.259 8.109 1.00 93.00 105 THR A C 1
ATOM 863 O O . THR A 1 105 ? -8.762 6.596 7.149 1.00 93.00 105 THR A O 1
ATOM 866 N N . SER A 1 106 ? -8.930 5.648 9.173 1.00 93.19 106 SER A N 1
ATOM 867 C CA . SER A 1 106 ? -7.509 5.301 9.281 1.00 93.19 106 SER A CA 1
ATOM 868 C C . SER A 1 106 ? -7.111 4.241 8.261 1.00 93.19 106 SER A C 1
ATOM 870 O O . SER A 1 106 ? -6.059 4.379 7.639 1.00 93.19 106 SER A O 1
ATOM 872 N N . ILE A 1 107 ? -7.954 3.222 8.066 1.00 95.19 107 ILE A N 1
ATOM 873 C CA . ILE A 1 107 ? -7.717 2.156 7.086 1.00 95.19 107 ILE A CA 1
ATOM 874 C C . ILE A 1 107 ? -7.712 2.739 5.672 1.00 95.19 107 ILE A C 1
ATOM 876 O O . ILE A 1 107 ? -6.754 2.525 4.937 1.00 95.19 107 ILE A O 1
ATOM 880 N N . ASN A 1 108 ? -8.712 3.545 5.313 1.00 95.19 108 ASN A N 1
ATOM 881 C CA . ASN A 1 108 ? -8.800 4.192 4.003 1.00 95.19 108 ASN A CA 1
ATOM 882 C C . ASN A 1 108 ? -7.599 5.110 3.744 1.00 95.19 108 ASN A C 1
ATOM 884 O O . ASN A 1 108 ? -7.032 5.083 2.654 1.00 95.19 108 ASN A O 1
ATOM 888 N N . ARG A 1 109 ? -7.136 5.860 4.754 1.00 95.81 109 ARG A N 1
ATOM 889 C CA . ARG A 1 109 ? -5.913 6.674 4.651 1.00 95.81 109 ARG A CA 1
ATOM 890 C C . ARG A 1 109 ? -4.677 5.813 4.370 1.00 95.81 109 ARG A C 1
ATOM 892 O O . ARG A 1 109 ? -3.901 6.143 3.475 1.00 95.81 109 ARG A O 1
ATOM 899 N N . THR A 1 110 ? -4.503 4.708 5.096 1.00 96.62 110 THR A N 1
ATOM 900 C CA . THR A 1 110 ? -3.393 3.772 4.862 1.00 96.62 110 THR A CA 1
ATOM 901 C C . THR A 1 110 ? -3.488 3.140 3.469 1.00 96.62 110 THR A C 1
ATOM 903 O O . THR A 1 110 ? -2.501 3.145 2.734 1.00 96.62 110 THR A O 1
ATOM 906 N N . MET A 1 111 ? -4.675 2.692 3.049 1.00 96.94 111 MET A N 1
ATOM 907 C CA . MET A 1 111 ? -4.903 2.133 1.711 1.00 96.94 111 MET A CA 1
ATOM 908 C C . MET A 1 111 ? -4.658 3.156 0.601 1.00 96.94 111 MET A C 1
ATOM 910 O O . MET A 1 111 ? -4.104 2.800 -0.434 1.00 96.94 111 MET A O 1
ATOM 914 N N . ALA A 1 112 ? -4.989 4.431 0.813 1.00 95.88 112 ALA A N 1
ATOM 915 C CA . ALA A 1 112 ? -4.664 5.500 -0.124 1.00 95.88 112 ALA A CA 1
ATOM 916 C C . ALA A 1 112 ? -3.145 5.671 -0.270 1.00 95.88 112 ALA A C 1
ATOM 918 O O . ALA A 1 112 ? -2.645 5.727 -1.390 1.00 95.88 112 ALA A O 1
ATOM 919 N N . THR A 1 113 ? -2.385 5.677 0.830 1.00 96.31 113 THR A N 1
ATOM 920 C CA . THR A 1 113 ? -0.913 5.710 0.769 1.00 96.31 113 THR A CA 1
ATOM 921 C C . THR A 1 113 ? -0.357 4.539 -0.043 1.00 96.31 113 THR A C 1
ATOM 923 O O . THR A 1 113 ? 0.430 4.759 -0.963 1.00 96.31 113 THR A O 1
ATOM 926 N N . VAL A 1 114 ? -0.822 3.321 0.240 1.00 96.44 114 VAL A N 1
ATOM 927 C CA . VAL A 1 114 ? -0.413 2.095 -0.463 1.00 96.44 114 VAL A CA 1
ATOM 928 C C . VAL A 1 114 ? -0.798 2.135 -1.950 1.00 96.44 114 VAL A C 1
ATOM 930 O O . VAL A 1 114 ? -0.026 1.714 -2.808 1.00 96.44 114 VAL A O 1
ATOM 933 N N . ARG A 1 115 ? -1.949 2.723 -2.290 1.00 94.94 115 ARG A N 1
ATOM 934 C CA . ARG A 1 115 ? -2.410 2.906 -3.677 1.00 94.94 115 ARG A CA 1
ATOM 935 C C . ARG A 1 115 ? -1.540 3.866 -4.464 1.00 94.94 115 ARG A C 1
ATOM 937 O O . ARG A 1 115 ? -1.253 3.600 -5.627 1.00 94.94 115 ARG A O 1
ATOM 944 N N . HIS A 1 116 ? -1.116 4.961 -3.842 1.00 95.25 116 HIS A N 1
ATOM 945 C CA . HIS A 1 116 ? -0.246 5.934 -4.496 1.00 95.25 116 HIS A CA 1
ATOM 946 C C . HIS A 1 116 ? 1.110 5.316 -4.831 1.00 95.25 116 HIS A C 1
ATOM 948 O O . HIS A 1 116 ? 1.531 5.389 -5.984 1.00 95.25 116 HIS A O 1
ATOM 954 N N . VAL A 1 117 ? 1.748 4.642 -3.868 1.00 95.12 117 VAL A N 1
ATOM 955 C CA . VAL A 1 117 ? 3.040 3.994 -4.125 1.00 95.12 117 VAL A CA 1
ATOM 956 C C . VAL A 1 117 ? 2.914 2.827 -5.101 1.00 95.12 117 VAL A C 1
ATOM 958 O O . VAL A 1 117 ? 3.731 2.734 -6.005 1.00 95.12 117 VAL A O 1
ATOM 961 N N . GLY A 1 118 ? 1.871 1.995 -5.008 1.00 94.00 118 GLY A N 1
ATOM 962 C CA . GLY A 1 118 ? 1.673 0.874 -5.935 1.00 94.00 118 GLY A CA 1
ATOM 963 C C . GLY A 1 118 ? 1.483 1.320 -7.386 1.00 94.00 118 GLY A C 1
ATOM 964 O O . GLY A 1 118 ? 2.081 0.747 -8.294 1.00 94.00 118 GLY A O 1
ATOM 965 N N . ARG A 1 119 ? 0.708 2.388 -7.617 1.00 92.88 119 ARG A N 1
ATOM 966 C CA . ARG A 1 119 ? 0.525 2.962 -8.961 1.00 92.88 119 ARG A CA 1
ATOM 967 C C . ARG A 1 119 ? 1.783 3.636 -9.480 1.00 92.88 119 ARG A C 1
ATOM 969 O O . ARG A 1 119 ? 2.134 3.436 -10.638 1.00 92.88 119 ARG A O 1
ATOM 976 N N . TRP A 1 120 ? 2.453 4.420 -8.637 1.00 94.56 120 TRP A N 1
ATOM 977 C CA . TRP A 1 120 ? 3.719 5.043 -9.008 1.00 94.56 120 TRP A CA 1
ATOM 978 C C . TRP A 1 120 ? 4.765 3.981 -9.362 1.00 94.56 120 TRP A C 1
ATOM 980 O O . TRP A 1 120 ? 5.388 4.076 -10.413 1.00 94.56 120 TRP A O 1
ATOM 990 N N . LEU A 1 121 ? 4.889 2.928 -8.552 1.00 93.19 121 LEU A N 1
ATOM 991 C CA . LEU A 1 121 ? 5.782 1.802 -8.811 1.00 93.19 121 LEU A CA 1
ATOM 992 C C . LEU A 1 121 ? 5.436 1.140 -10.144 1.00 93.19 121 LEU A C 1
ATOM 994 O O . LEU A 1 121 ? 6.316 1.007 -10.983 1.00 93.19 121 LEU A O 1
ATOM 998 N N . HIS A 1 122 ? 4.163 0.811 -10.386 1.00 90.81 122 HIS A N 1
ATOM 999 C CA . HIS A 1 122 ? 3.725 0.194 -11.642 1.00 90.81 122 HIS A CA 1
ATOM 1000 C C . HIS A 1 122 ? 4.059 1.048 -12.882 1.00 90.81 122 HIS A C 1
ATOM 1002 O O . HIS A 1 122 ? 4.331 0.501 -13.948 1.00 90.81 122 HIS A O 1
ATOM 1008 N N . GLN A 1 123 ? 4.082 2.380 -12.749 1.00 90.06 123 GLN A N 1
ATOM 1009 C CA . GLN A 1 123 ? 4.525 3.287 -13.815 1.00 90.06 123 GLN A CA 1
ATOM 1010 C C . GLN A 1 123 ? 6.044 3.255 -14.042 1.00 90.06 123 GLN A C 1
ATOM 1012 O O . GLN A 1 123 ? 6.474 3.421 -15.179 1.00 90.06 123 GLN A O 1
ATOM 1017 N N . GLN A 1 124 ? 6.849 3.065 -12.989 1.00 89.69 124 GLN A N 1
ATOM 1018 C CA . GLN A 1 124 ? 8.313 2.964 -13.104 1.00 89.69 124 GLN A CA 1
ATOM 1019 C C . GLN A 1 124 ? 8.760 1.574 -13.583 1.00 89.69 124 GLN A C 1
ATOM 1021 O O . GLN A 1 124 ? 9.653 1.452 -14.417 1.00 89.69 124 GLN A O 1
ATOM 1026 N N . ARG A 1 125 ? 8.132 0.524 -13.047 1.00 89.50 125 ARG A N 1
ATOM 1027 C CA . ARG A 1 125 ? 8.402 -0.890 -13.316 1.00 89.50 125 ARG A CA 1
ATOM 1028 C C . ARG A 1 125 ? 7.061 -1.626 -13.400 1.00 89.50 125 ARG A C 1
ATOM 1030 O O . ARG A 1 125 ? 6.487 -1.952 -12.356 1.00 89.50 125 ARG A O 1
ATOM 1037 N N . PRO A 1 126 ? 6.551 -1.899 -14.614 1.00 88.88 126 PRO A N 1
ATOM 1038 C CA . PRO A 1 126 ? 5.322 -2.660 -14.787 1.00 88.88 126 PRO A CA 1
ATOM 1039 C C . PRO A 1 126 ? 5.390 -3.997 -14.044 1.00 88.88 126 PRO A C 1
ATOM 1041 O O . PRO A 1 126 ? 6.322 -4.777 -14.220 1.00 88.88 126 PRO A O 1
ATOM 1044 N N . LEU A 1 127 ? 4.398 -4.239 -13.190 1.00 88.00 127 LEU A N 1
ATOM 1045 C CA . LEU A 1 127 ? 4.284 -5.475 -12.416 1.00 88.00 127 LEU A CA 1
ATOM 1046 C C . LEU A 1 127 ? 3.645 -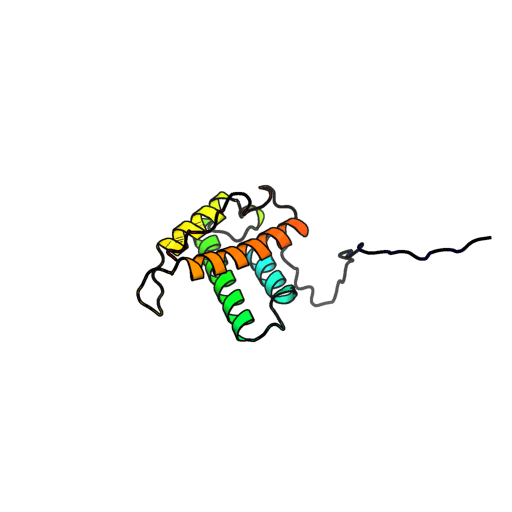6.577 -13.258 1.00 88.00 127 LEU A C 1
ATOM 1048 O O . LEU A 1 127 ? 2.687 -6.315 -13.992 1.00 88.00 127 LEU A O 1
ATOM 1052 N N . LEU A 1 128 ? 4.090 -7.820 -13.061 1.00 86.69 128 LEU A N 1
ATOM 1053 C CA . LEU A 1 128 ? 3.561 -8.992 -13.776 1.00 86.69 128 LEU A CA 1
ATOM 1054 C C . LEU A 1 128 ? 2.046 -9.179 -13.597 1.00 86.69 128 LEU A C 1
ATOM 1056 O O . LEU A 1 128 ? 1.363 -9.670 -14.491 1.00 86.69 128 LEU A O 1
ATOM 1060 N N . ALA A 1 129 ? 1.511 -8.777 -12.443 1.00 83.38 129 ALA A N 1
ATOM 1061 C CA . ALA A 1 129 ? 0.094 -8.903 -12.110 1.00 83.38 129 ALA A CA 1
ATOM 1062 C C . ALA A 1 129 ? -0.755 -7.660 -12.452 1.00 83.38 129 ALA A C 1
ATOM 1064 O O . ALA A 1 129 ? -1.934 -7.626 -12.091 1.00 83.38 129 ALA A O 1
ATOM 1065 N N . GLY A 1 130 ? -0.190 -6.646 -13.120 1.00 86.62 130 GLY A N 1
ATOM 1066 C CA . GLY A 1 130 ? -0.879 -5.383 -13.421 1.00 86.62 130 GLY A CA 1
ATOM 1067 C C . GLY A 1 130 ? -0.933 -4.409 -12.233 1.00 86.62 130 GLY A C 1
ATOM 1068 O O . GLY A 1 130 ? -0.069 -4.447 -11.358 1.00 86.62 130 GLY A O 1
ATOM 1069 N N . ASP A 1 131 ? -1.937 -3.518 -12.201 1.00 84.62 131 ASP A N 1
ATOM 1070 C CA . ASP A 1 131 ? -2.154 -2.598 -11.068 1.00 84.62 131 ASP A CA 1
ATOM 1071 C C . ASP A 1 131 ? -2.489 -3.418 -9.804 1.00 84.62 131 ASP A C 1
ATOM 1073 O O . ASP A 1 131 ? -3.549 -4.060 -9.743 1.00 84.62 131 ASP A O 1
ATOM 1077 N N . PRO A 1 132 ? -1.629 -3.380 -8.766 1.00 82.31 132 PRO A N 1
ATOM 1078 C CA . PRO A 1 132 ? -1.777 -4.216 -7.583 1.00 82.31 132 PRO A CA 1
ATOM 1079 C C . PRO A 1 132 ? -2.985 -3.815 -6.725 1.00 82.31 132 PRO A C 1
ATOM 1081 O O . PRO A 1 132 ? -3.279 -4.477 -5.728 1.00 82.31 132 PRO A O 1
ATOM 1084 N N . LEU A 1 133 ? -3.677 -2.717 -7.040 1.00 87.88 133 LEU A N 1
ATOM 1085 C CA . LEU A 1 133 ? -4.808 -2.184 -6.283 1.00 87.88 133 LEU A CA 1
ATOM 1086 C C . LEU A 1 133 ? -6.082 -1.977 -7.120 1.00 87.88 133 LEU A C 1
ATOM 1088 O O . LEU A 1 133 ? -7.067 -1.461 -6.586 1.00 87.88 133 LEU A O 1
ATOM 1092 N N . ALA A 1 134 ? -6.126 -2.456 -8.370 1.00 78.62 134 ALA A N 1
ATOM 1093 C CA . ALA A 1 134 ? -7.249 -2.267 -9.303 1.00 78.62 134 ALA A CA 1
ATOM 1094 C C . ALA A 1 134 ? -8.637 -2.663 -8.756 1.00 78.62 134 ALA A C 1
ATOM 1096 O O . ALA A 1 134 ? -9.656 -2.138 -9.193 1.00 78.62 134 ALA A O 1
ATOM 1097 N N . GLN A 1 135 ? -8.696 -3.593 -7.800 1.00 79.19 135 GLN A N 1
ATOM 1098 C CA . GLN A 1 135 ? -9.948 -4.153 -7.278 1.00 79.19 135 GLN A CA 1
ATOM 1099 C C . GLN A 1 135 ? -10.174 -3.891 -5.782 1.00 79.19 135 GLN A C 1
ATOM 1101 O O . GLN A 1 135 ? -11.026 -4.542 -5.170 1.00 79.19 135 GLN A O 1
ATOM 1106 N N . VAL A 1 136 ? -9.400 -2.996 -5.163 1.00 82.56 136 VAL A N 1
ATOM 1107 C CA . VAL A 1 136 ? -9.535 -2.690 -3.732 1.00 82.56 136 VAL A CA 1
ATOM 1108 C C . VAL A 1 136 ? -10.395 -1.444 -3.548 1.00 82.56 136 VAL A C 1
ATOM 1110 O O . VAL A 1 136 ? -9.953 -0.332 -3.848 1.00 82.56 136 VAL A O 1
ATOM 1113 N N . LYS A 1 137 ? -11.624 -1.644 -3.059 1.00 86.12 137 LYS A N 1
ATOM 1114 C CA . LYS A 1 137 ? -12.575 -0.572 -2.732 1.00 86.12 137 LYS A CA 1
ATOM 1115 C C . LYS A 1 137 ? -12.313 -0.040 -1.328 1.00 86.12 137 LYS A C 1
ATOM 1117 O O . LYS A 1 137 ? -11.895 -0.796 -0.455 1.00 86.12 137 LYS A O 1
ATOM 1122 N N . ASP A 1 138 ? -12.579 1.239 -1.114 1.00 88.25 138 ASP A N 1
ATOM 1123 C CA . ASP A 1 138 ? -12.484 1.838 0.215 1.00 88.25 138 ASP A CA 1
ATOM 1124 C C . ASP A 1 138 ? -13.628 1.338 1.116 1.00 88.25 138 ASP A C 1
ATOM 1126 O O . ASP A 1 138 ? -14.686 0.919 0.635 1.00 88.25 138 ASP A O 1
ATOM 1130 N N . LEU A 1 139 ? -13.397 1.338 2.428 1.00 85.31 139 LEU A N 1
ATOM 1131 C CA . LEU A 1 139 ? -14.404 0.950 3.413 1.00 85.31 139 LEU A CA 1
ATOM 1132 C C . LEU A 1 139 ? -15.428 2.072 3.582 1.00 85.31 139 LEU A C 1
ATOM 1134 O O . LEU A 1 139 ? -15.054 3.247 3.606 1.00 85.31 139 LEU A O 1
ATOM 1138 N N . GLN A 1 140 ? -16.699 1.706 3.753 1.00 84.06 140 GLN A N 1
ATOM 1139 C CA . GLN A 1 140 ? -17.728 2.667 4.136 1.00 84.06 140 GLN A CA 1
ATOM 1140 C C . GLN A 1 140 ? -17.433 3.201 5.541 1.00 84.06 140 GLN A C 1
ATOM 1142 O O . GLN A 1 140 ? -17.061 2.452 6.446 1.00 84.06 140 GLN A O 1
ATOM 1147 N N . THR A 1 141 ? -17.557 4.512 5.700 1.00 72.06 141 THR A N 1
ATOM 1148 C CA . THR A 1 141 ? -17.541 5.178 6.999 1.00 72.06 141 THR A CA 1
ATOM 1149 C C . THR A 1 141 ? -18.986 5.483 7.354 1.00 72.06 141 THR A C 1
ATOM 1151 O O . THR A 1 141 ? -19.641 6.170 6.570 1.00 72.06 141 THR A O 1
ATOM 1154 N N . ASP A 1 142 ? -19.478 4.989 8.490 1.00 60.81 142 ASP A N 1
ATOM 1155 C CA . ASP A 1 142 ? -20.742 5.484 9.038 1.00 60.81 142 ASP A CA 1
ATOM 1156 C C . ASP A 1 142 ? -20.593 6.999 9.253 1.00 60.81 142 ASP A C 1
ATOM 1158 O O . ASP A 1 142 ? -19.615 7.443 9.868 1.00 60.81 142 ASP A O 1
ATOM 1162 N N . ALA A 1 143 ? -21.477 7.760 8.603 1.00 46.81 143 ALA A N 1
ATOM 1163 C CA . ALA A 1 143 ? -21.481 9.221 8.582 1.00 46.81 143 ALA A CA 1
ATOM 1164 C C . ALA A 1 143 ? -21.928 9.805 9.926 1.00 46.81 143 ALA A C 1
ATOM 1166 O O . ALA A 1 143 ? -22.841 9.214 10.548 1.00 46.81 143 ALA A O 1
#

Mean predicted aligned error: 9.98 Å

Organism: NCBI:txid29422

Radius of gyration: 18.91 Å; Cα contacts (8 Å, |Δi|>4): 116; chains: 1; bounding box: 54×50×66 Å

InterPro domains:
  IPR010998 Integrase/recombinase, N-terminal [G3DSA:1.10.150.130] (27-142)
  IPR044068 Core-binding (CB) domain [PS51900] (30-122)

Sequence (143 aa):
MNFLDEQNSKNRKFVIDKISHPLDVHFDTNSLSAWLSYYYSVHVKGAPEKTEQAKMKDLSKFINFFQMEVGHDLVDSWRPAVSKHFQKHLCKTISEKTGKPYKATSINRTMATVRHVGRWLHQQRPLLAGDPLAQVKDLQTDA

Secondary structure (DSSP, 8-state):
---------------------SS-----TTBHHHHHHHHIIIIITTS-HHHHHHHHHHHHHHHHHHHHHHSS-BGGG--HHHHHHHHHHHHHPEETTTTEEPPHHHHHHHHHHHHHHHHHHHHHS--TTS-TTTT-PPPPPP-

pLDDT: mean 83.1, std 19.67, range [32.69, 97.5]

Solvent-accessible surface area (backbone atoms only — not comparable to full-atom values): 8828 Å² total; per-residue (Å²): 137,81,90,80,87,88,77,84,85,77,86,86,78,88,68,88,66,86,78,88,51,104,75,71,75,74,76,51,86,54,32,37,65,49,51,54,52,49,46,39,60,73,75,34,62,90,50,60,67,72,56,33,55,52,50,51,56,33,53,50,53,49,52,57,47,43,38,69,75,69,70,53,56,51,40,66,71,54,29,43,66,54,49,47,47,50,55,56,47,47,61,68,39,63,35,86,91,73,77,38,57,53,52,45,67,59,50,40,52,36,51,49,54,53,45,53,52,47,52,53,44,38,73,78,51,76,39,87,66,50,66,28,53,80,81,62,76,77,65,81,64,91,127

Foldseek 3Di:
DDDDDDDDDPDDDPPVPDPDDVPCPPQPLQFQVSLLVVCLVPPPPPDPPVSSVLLVVLSVLLQVQCCVPVVDGGPLVLALVSLQVSLVVQQVDQDPVPRHRDALVSSQSSSVSVQVSQVVSCVVPNHPRGRSNPPPDRDDHDD